Protein AF-A0A7V6W2V5-F1 (afdb_monomer_lite)

pLDDT: mean 83.28, std 14.45, range [32.62, 97.5]

Secondary structure (DSSP, 8-state):
-HHHHHHHHHHHHHHHHHHHHHHHHHHHHHHHHHTTSHHHHHHHHHHHHHHHHHHHHHHHHHHHHHHHHHTT---EEEEEEEEEETTTTEEEEEEEETTT--EEEEETTS-SEEEPPPTTS-HHHHHHHHHHHHHHHHHHS---HHHHHHHHHHHHHTHHHHHHTS--

Foldseek 3Di:
DVVVVVVVVVVVVVVVVVVVVVVVVVVVVVVVVVCVDPVNVVVVVVVVVVVVVVVVVVVVVVVVLVVLCVVPVQQEWEWQDWDADPVVRFIWTFIAHLPPRDTHIDTPVVRDQYQYDDPPDHSVVRSVVLSVQLVCCVPPVPDDSVVSSVVSRVVRVVVVVVVVVVVD

Radius of gyration: 30.84 Å; chains: 1; bounding box: 65×45×90 Å

Sequence (168 aa):
MEKFMLSRRLEILKEKLRETSDRINTNDERLSELEQIPQVKEYGRLLKDKQDLTNTRDELSRMKEEIEMSLCNHDLFVQLQVDYDNIEGRNYWMCKCISCGKVVESSSKMFSEVLVKPTNQSPINFYNEVTEMYNYLKEKADLSIEEVNQIMLHRYQSTKEKENTKAR

Structure (mmCIF, N/CA/C/O backbone):
data_AF-A0A7V6W2V5-F1
#
_entry.id   AF-A0A7V6W2V5-F1
#
loop_
_atom_site.group_PDB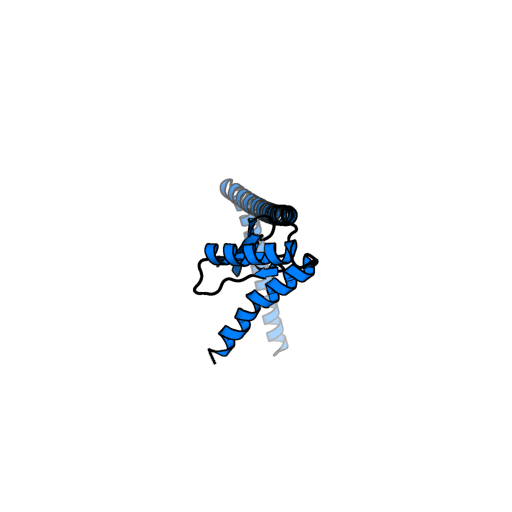
_atom_site.id
_atom_site.type_symbol
_atom_site.label_atom_id
_atom_site.label_alt_id
_atom_site.label_comp_id
_atom_site.label_asym_id
_atom_site.label_entity_id
_atom_site.label_seq_id
_atom_site.pdbx_PDB_ins_code
_atom_site.Cartn_x
_atom_site.Cartn_y
_atom_site.Cartn_z
_atom_site.occupancy
_atom_site.B_iso_or_equiv
_atom_site.auth_seq_id
_atom_site.auth_comp_id
_atom_site.auth_asym_id
_atom_site.auth_atom_id
_atom_site.pdbx_PDB_model_num
ATOM 1 N N . MET A 1 1 ? -7.051 -31.059 58.832 1.00 63.84 1 MET A N 1
ATOM 2 C CA . MET A 1 1 ? -6.863 -29.590 58.784 1.00 63.84 1 MET A CA 1
ATOM 3 C C . MET A 1 1 ? -6.853 -29.073 57.343 1.00 63.84 1 MET A C 1
ATOM 5 O O . MET A 1 1 ? -7.613 -28.172 57.022 1.00 63.84 1 MET A O 1
ATOM 9 N N . GLU A 1 2 ? -6.097 -29.706 56.446 1.00 76.81 2 GLU A N 1
ATOM 10 C CA . GLU A 1 2 ? -5.988 -29.331 55.025 1.00 76.81 2 GLU A CA 1
ATOM 11 C C . GLU A 1 2 ? -7.310 -29.410 54.235 1.00 76.81 2 GLU A C 1
ATOM 13 O O . GLU A 1 2 ? -7.694 -28.452 53.570 1.00 76.81 2 GLU A O 1
ATOM 18 N N . LYS A 1 3 ? -8.087 -30.490 54.407 1.00 77.75 3 LYS A N 1
ATOM 19 C CA . LYS A 1 3 ? -9.403 -30.666 53.758 1.00 77.75 3 LYS A CA 1
ATOM 20 C C . LYS A 1 3 ? -10.406 -29.554 54.112 1.00 77.75 3 LYS A C 1
ATOM 22 O O . LYS A 1 3 ? -11.176 -29.130 53.263 1.00 77.75 3 LYS A O 1
ATOM 27 N N . PHE A 1 4 ? -10.352 -29.038 55.342 1.00 82.19 4 PHE A N 1
ATOM 28 C CA . PHE A 1 4 ? -11.195 -27.926 55.796 1.00 82.19 4 PHE A CA 1
ATOM 29 C C . PHE A 1 4 ? -10.766 -26.589 55.169 1.00 82.19 4 PHE A C 1
ATOM 31 O O . PHE A 1 4 ? -11.612 -25.813 54.728 1.00 82.19 4 PHE A O 1
ATOM 38 N N . MET A 1 5 ? -9.455 -26.340 55.055 1.00 82.56 5 MET A N 1
ATOM 39 C CA . MET A 1 5 ? -8.934 -25.148 54.373 1.00 82.56 5 MET A CA 1
ATOM 40 C C . MET A 1 5 ? -9.242 -25.153 52.870 1.00 82.56 5 MET A C 1
ATOM 42 O O . MET A 1 5 ? -9.566 -24.107 52.308 1.00 82.56 5 MET A O 1
ATOM 46 N N . LEU A 1 6 ? -9.188 -26.324 52.229 1.00 90.44 6 LEU A N 1
ATOM 47 C CA . LEU A 1 6 ? -9.561 -26.492 50.825 1.00 90.44 6 LEU A CA 1
ATOM 48 C C . LEU A 1 6 ? -11.063 -26.279 50.599 1.00 90.44 6 LEU A C 1
ATOM 50 O O . LEU A 1 6 ? -11.423 -25.551 49.678 1.00 90.44 6 LEU A O 1
ATOM 54 N N . SER A 1 7 ? -11.932 -26.818 51.462 1.00 91.44 7 SER A N 1
ATOM 55 C CA . SER A 1 7 ? -13.380 -26.569 51.379 1.00 91.44 7 SER A CA 1
ATOM 56 C C . SER A 1 7 ? -13.721 -25.084 51.516 1.00 91.44 7 SER A C 1
ATOM 58 O O . SER A 1 7 ? -14.468 -24.551 50.700 1.00 91.44 7 SER A O 1
ATOM 60 N N . ARG A 1 8 ? -13.107 -24.383 52.479 1.00 90.69 8 ARG A N 1
ATOM 61 C CA . ARG A 1 8 ? -13.325 -22.941 52.667 1.00 90.69 8 ARG A CA 1
ATOM 62 C C . ARG A 1 8 ? -12.824 -22.115 51.477 1.00 90.69 8 ARG A C 1
ATOM 64 O O . ARG A 1 8 ? -13.479 -21.165 51.062 1.00 90.69 8 ARG A O 1
ATOM 71 N N . ARG A 1 9 ? -11.675 -22.479 50.894 1.00 94.62 9 ARG A N 1
ATOM 72 C CA . ARG A 1 9 ? -11.173 -21.858 49.654 1.00 94.62 9 ARG A CA 1
ATOM 73 C C . ARG A 1 9 ? -12.114 -22.086 48.473 1.00 94.62 9 ARG A C 1
ATOM 75 O O . ARG A 1 9 ? -12.316 -21.165 47.688 1.00 94.62 9 ARG A O 1
ATOM 82 N N . LEU A 1 10 ? -12.681 -23.285 48.353 1.00 94.50 10 LEU A N 1
ATOM 83 C CA . LEU A 1 10 ? -13.619 -23.621 47.287 1.00 94.50 10 LEU A CA 1
ATOM 84 C C . LEU A 1 10 ? -14.916 -22.808 47.392 1.00 94.50 10 LEU A C 1
ATOM 86 O O . LEU A 1 10 ? -15.402 -22.331 46.373 1.00 94.50 10 LEU A O 1
ATOM 90 N N . GLU A 1 11 ? -15.456 -22.610 48.595 1.00 95.19 11 GLU A N 1
ATOM 91 C CA . GLU A 1 11 ? -16.631 -21.751 48.806 1.00 95.19 11 GLU A CA 1
ATOM 92 C C . GLU A 1 11 ? -16.354 -20.294 48.428 1.00 95.19 11 GLU A C 1
ATOM 94 O O . GLU A 1 11 ? -17.125 -19.704 47.676 1.00 95.19 11 GLU A O 1
ATOM 99 N N . ILE A 1 12 ? -15.210 -19.744 48.851 1.00 96.56 12 ILE A N 1
ATOM 100 C CA . ILE A 1 12 ? -14.800 -18.381 48.475 1.00 96.56 12 ILE A CA 1
ATOM 101 C C . ILE A 1 12 ? -14.668 -18.247 46.952 1.00 96.56 12 ILE A C 1
ATOM 103 O O . ILE A 1 12 ? -15.069 -17.235 46.382 1.00 96.56 12 ILE A O 1
ATOM 107 N N . LEU A 1 13 ? -14.097 -19.252 46.280 1.00 96.81 13 LEU A N 1
ATOM 108 C CA . LEU A 1 13 ? -13.969 -19.251 44.822 1.00 96.81 13 LEU A CA 1
ATOM 109 C C . LEU A 1 13 ? -15.329 -19.303 44.126 1.00 96.81 13 LEU A C 1
ATOM 111 O O . LEU A 1 13 ? -15.525 -18.572 43.162 1.00 96.81 13 LEU A O 1
ATOM 115 N N . LYS A 1 14 ? -16.261 -20.130 44.611 1.00 96.75 14 LYS A N 1
ATOM 116 C CA . LYS A 1 14 ? -17.618 -20.221 44.053 1.00 96.75 14 LYS A CA 1
ATOM 117 C C . LYS A 1 14 ? -18.365 -18.899 44.165 1.00 96.75 14 LYS A C 1
ATOM 119 O O . LYS A 1 14 ? -18.978 -18.483 43.187 1.00 96.75 14 LYS A O 1
ATOM 124 N N . GLU A 1 15 ? -18.269 -18.235 45.314 1.00 96.75 15 GLU A N 1
ATOM 125 C CA . GLU A 1 15 ? -18.930 -16.946 45.514 1.00 96.75 15 GLU A CA 1
ATOM 126 C C . GLU A 1 15 ? -18.335 -15.870 44.600 1.00 96.75 15 GLU A C 1
ATOM 128 O O . GLU A 1 15 ? -19.064 -15.217 43.861 1.00 96.75 15 GLU A O 1
ATOM 133 N N . LYS A 1 16 ? -17.000 -15.779 44.521 1.00 97.31 16 LYS A N 1
ATOM 134 C CA . LYS A 1 16 ? -16.329 -14.856 43.590 1.00 97.31 16 LYS A CA 1
ATOM 135 C C . LYS A 1 16 ? -16.685 -15.121 42.132 1.00 97.31 16 LYS A C 1
ATOM 137 O O . LYS A 1 16 ? -16.816 -14.177 41.354 1.00 97.31 16 LYS A O 1
ATOM 142 N N . LEU A 1 17 ? -16.798 -16.391 41.743 1.00 97.12 17 LEU A N 1
ATOM 143 C CA . LEU A 1 17 ? -17.169 -16.768 40.382 1.00 97.12 17 LEU A CA 1
ATOM 144 C C . LEU A 1 17 ? -18.589 -16.290 40.061 1.00 97.12 17 LEU A C 1
ATOM 146 O O . LEU A 1 17 ? -18.806 -15.731 38.987 1.00 97.12 17 LEU A O 1
ATOM 150 N N . ARG A 1 18 ? -19.526 -16.464 41.001 1.00 97.44 18 ARG A N 1
ATOM 151 C CA . ARG A 1 18 ? -20.899 -15.965 40.876 1.00 97.44 18 ARG A CA 1
ATOM 152 C C . ARG A 1 18 ? -20.916 -14.442 40.754 1.00 97.44 18 ARG A C 1
ATOM 154 O O . ARG A 1 18 ? -21.367 -13.946 39.732 1.00 97.44 18 ARG A O 1
ATOM 161 N N . GLU A 1 19 ? -20.332 -13.720 41.712 1.00 97.50 19 GLU A N 1
ATOM 162 C CA . GLU A 1 19 ? -20.279 -12.247 41.697 1.00 97.50 19 GLU A CA 1
ATOM 163 C C . GLU A 1 19 ? -19.656 -11.699 40.405 1.00 97.50 19 GLU A C 1
ATOM 165 O O . GLU A 1 19 ? -20.117 -10.706 39.842 1.00 97.50 19 GLU A O 1
ATOM 170 N N . THR A 1 20 ? -18.595 -12.344 39.913 1.00 96.94 20 THR A N 1
ATOM 171 C CA . THR A 1 20 ? -17.947 -11.944 38.658 1.00 96.94 20 THR A CA 1
ATOM 172 C C . THR A 1 20 ? -18.858 -12.196 37.460 1.00 96.94 20 THR A C 1
ATOM 174 O O . THR A 1 20 ? -18.948 -11.338 36.587 1.00 96.94 20 THR A O 1
ATOM 177 N N . SER A 1 21 ? -19.553 -13.335 37.428 1.00 97.19 21 SER A N 1
ATOM 178 C CA . SER A 1 21 ? -20.493 -13.670 36.350 1.00 97.19 21 SER A CA 1
ATOM 179 C C . SER A 1 21 ? -21.671 -12.693 36.318 1.00 97.19 21 SER A C 1
ATOM 181 O O . SER A 1 21 ? -22.013 -12.182 35.257 1.00 97.19 21 SER A O 1
ATOM 183 N N . ASP A 1 22 ? -22.222 -12.341 37.480 1.00 97.50 22 ASP A N 1
ATOM 184 C CA . ASP A 1 22 ? -23.319 -11.373 37.587 1.00 97.50 22 ASP A CA 1
ATOM 185 C C . ASP A 1 22 ? -22.888 -9.977 37.113 1.00 97.50 22 ASP A C 1
ATOM 187 O O . ASP A 1 22 ? -23.634 -9.284 36.415 1.00 97.50 22 ASP A O 1
ATOM 191 N N . ARG A 1 23 ? -21.648 -9.573 37.425 1.00 97.38 23 ARG A N 1
ATOM 192 C CA . ARG A 1 23 ? -21.072 -8.313 36.931 1.00 97.38 23 ARG A CA 1
ATOM 193 C C . ARG A 1 23 ? -20.852 -8.316 35.424 1.00 97.38 23 ARG A C 1
ATOM 195 O O . ARG A 1 23 ? -21.022 -7.266 34.812 1.00 97.38 23 ARG A O 1
ATOM 202 N N . ILE A 1 24 ? -20.457 -9.449 34.842 1.00 97.50 24 ILE A N 1
ATOM 203 C CA . ILE A 1 24 ? -20.337 -9.589 33.384 1.00 97.50 24 ILE A CA 1
ATOM 204 C C . ILE A 1 24 ? -21.709 -9.380 32.749 1.00 97.50 24 ILE A C 1
ATOM 206 O O . ILE A 1 24 ? -21.851 -8.459 31.954 1.00 97.50 24 ILE A O 1
ATOM 210 N N . ASN A 1 25 ? -22.728 -10.119 33.198 1.00 96.88 25 ASN A N 1
ATOM 211 C CA . ASN A 1 25 ? -24.090 -9.999 32.668 1.00 96.88 25 ASN A CA 1
ATOM 212 C C . ASN A 1 25 ? -24.617 -8.558 32.760 1.00 96.88 25 ASN A C 1
ATOM 214 O O . ASN A 1 25 ? -25.107 -8.008 31.780 1.00 96.88 25 ASN A O 1
ATOM 218 N N . THR A 1 26 ? -24.435 -7.914 33.918 1.00 97.50 26 THR A N 1
ATOM 219 C CA . THR A 1 26 ? -24.838 -6.512 34.119 1.00 97.50 26 THR A CA 1
ATOM 220 C C . THR A 1 26 ? -24.125 -5.572 33.144 1.00 97.50 26 THR A C 1
ATOM 222 O O . THR A 1 26 ? -24.719 -4.628 32.628 1.00 97.50 26 THR A O 1
ATOM 225 N N . ASN A 1 27 ? -22.831 -5.789 32.899 1.00 97.25 27 ASN A N 1
ATOM 226 C CA . ASN A 1 27 ? -22.082 -4.962 31.961 1.00 97.25 27 ASN A CA 1
ATOM 227 C C . ASN A 1 27 ? -22.514 -5.214 30.511 1.00 97.25 27 ASN A C 1
ATOM 229 O O . ASN A 1 27 ? -22.588 -4.250 29.754 1.00 97.25 27 ASN A O 1
ATOM 233 N N . ASP A 1 28 ? -22.821 -6.456 30.140 1.00 96.81 28 ASP A N 1
ATOM 234 C CA . ASP A 1 28 ? -23.274 -6.823 28.793 1.00 96.81 28 ASP A CA 1
ATOM 235 C C . ASP A 1 28 ? -24.643 -6.207 28.469 1.00 96.81 28 ASP A C 1
ATOM 237 O O . ASP A 1 28 ? -24.850 -5.669 27.377 1.00 96.81 28 ASP A O 1
ATOM 241 N N . GLU A 1 29 ? -25.559 -6.201 29.439 1.00 96.69 29 GLU A N 1
ATOM 242 C CA . GLU A 1 29 ? -26.838 -5.490 29.331 1.00 96.69 29 GLU A CA 1
ATOM 243 C C . GLU A 1 29 ? -26.609 -3.991 29.115 1.00 96.69 29 GLU A C 1
ATOM 245 O O . GLU A 1 29 ? -27.147 -3.389 28.185 1.00 96.69 29 GLU A O 1
ATOM 250 N N . ARG A 1 30 ? -25.723 -3.390 29.915 1.00 96.25 30 ARG A N 1
ATOM 251 C CA . ARG A 1 30 ? -25.411 -1.960 29.826 1.00 96.25 30 ARG A CA 1
ATOM 252 C C . ARG A 1 30 ? -24.712 -1.589 28.517 1.00 96.25 30 ARG A C 1
ATOM 254 O O . ARG A 1 30 ? -24.963 -0.516 27.976 1.00 96.25 30 ARG A O 1
ATOM 261 N N . LEU A 1 31 ? -23.845 -2.456 27.995 1.00 94.00 31 LEU A N 1
ATOM 262 C CA . LEU A 1 31 ? -23.247 -2.300 26.667 1.00 94.00 31 LEU A CA 1
ATOM 263 C C . LEU A 1 31 ? -24.327 -2.339 25.586 1.00 94.00 31 LEU A C 1
ATOM 265 O O . LEU A 1 31 ? -24.360 -1.444 24.746 1.00 94.00 31 LEU A O 1
ATOM 269 N N . SER A 1 32 ? -25.253 -3.296 25.667 1.00 93.69 32 SER A N 1
ATOM 270 C CA . SER A 1 32 ? -26.372 -3.415 24.725 1.00 93.69 32 SER A CA 1
ATOM 271 C C . SER A 1 32 ? -27.259 -2.164 24.717 1.00 93.69 32 SER A C 1
ATOM 273 O O . SER A 1 32 ? -27.710 -1.731 23.655 1.00 93.69 32 SER A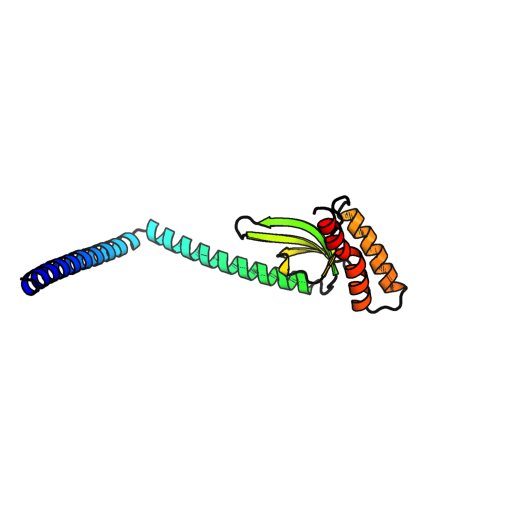 O 1
ATOM 275 N N . GLU A 1 33 ? -27.489 -1.549 25.881 1.00 93.94 33 GLU A N 1
ATOM 276 C CA . GLU A 1 33 ? -28.206 -0.273 26.006 1.00 93.94 33 GLU A CA 1
ATOM 277 C C . GLU A 1 33 ? -27.425 0.898 25.399 1.00 93.94 33 GLU A C 1
ATOM 279 O O . GLU A 1 33 ? -27.985 1.694 24.640 1.00 93.94 33 GLU A O 1
ATOM 284 N N . LEU A 1 34 ? -26.126 1.007 25.698 1.00 93.06 34 LEU A N 1
ATOM 285 C CA . LEU A 1 34 ? -25.261 2.052 25.143 1.00 93.06 34 LEU A CA 1
ATOM 286 C C . LEU A 1 34 ? -25.167 1.951 23.619 1.00 93.06 34 LEU A C 1
ATOM 288 O O . LEU A 1 34 ? -25.201 2.973 22.938 1.00 93.06 34 LEU A O 1
ATOM 292 N N . GLU A 1 35 ? -25.127 0.739 23.072 1.00 91.25 35 GLU A N 1
ATOM 293 C CA . GLU A 1 35 ? -25.196 0.491 21.632 1.00 91.25 35 GLU A CA 1
ATOM 294 C C . GLU A 1 35 ? -26.508 0.977 21.007 1.00 91.25 35 GLU A C 1
ATOM 296 O O . GLU A 1 35 ? -26.557 1.183 19.796 1.00 91.25 35 GLU A O 1
ATOM 301 N N . GLN A 1 36 ? -27.573 1.207 21.785 1.00 93.06 36 GLN A N 1
ATOM 302 C CA . GLN A 1 36 ? -28.796 1.819 21.264 1.00 93.06 36 GLN A CA 1
ATOM 303 C C . GLN A 1 36 ? -28.691 3.339 21.086 1.00 93.06 36 GLN A C 1
ATOM 305 O O . GLN A 1 36 ? -29.450 3.901 20.288 1.00 93.06 36 GLN A O 1
ATOM 310 N N . ILE A 1 37 ? -27.746 3.998 21.767 1.00 96.75 37 ILE A N 1
ATOM 311 C CA . ILE A 1 37 ? -27.554 5.450 21.702 1.00 96.75 37 ILE A CA 1
ATOM 312 C C . ILE A 1 37 ? -27.163 5.852 20.269 1.00 96.75 37 ILE A C 1
ATOM 314 O O . ILE A 1 37 ? -26.205 5.296 19.721 1.00 96.75 37 ILE A O 1
ATOM 318 N N . PRO A 1 38 ? -27.848 6.838 19.651 1.00 96.00 38 PRO A N 1
ATOM 319 C CA . PRO A 1 38 ? -27.614 7.215 18.256 1.00 96.00 38 PRO A CA 1
ATOM 320 C C . PRO A 1 38 ? -26.146 7.504 17.925 1.00 96.00 38 PRO A C 1
ATOM 322 O O . PRO A 1 38 ? -25.634 6.996 16.929 1.00 96.00 38 PRO A O 1
ATOM 325 N N . GLN A 1 39 ? -25.454 8.246 18.793 1.00 96.12 39 GLN A N 1
ATOM 326 C CA . GLN A 1 39 ? -24.047 8.611 18.619 1.00 96.12 39 GLN A CA 1
ATOM 327 C C . GLN A 1 39 ? -23.113 7.394 18.693 1.00 96.12 39 GLN A C 1
ATOM 329 O O . GLN A 1 39 ? -22.129 7.332 17.960 1.00 96.12 39 GLN A O 1
ATOM 334 N N . VAL A 1 40 ? -23.420 6.406 19.540 1.00 95.31 40 VAL A N 1
ATOM 335 C CA . VAL A 1 40 ? -22.626 5.170 19.658 1.00 95.31 40 VAL A CA 1
ATOM 336 C C . VAL A 1 40 ? -22.831 4.291 18.422 1.00 95.31 40 VAL A C 1
ATOM 338 O O . VAL A 1 40 ? -21.857 3.790 17.861 1.00 95.31 40 VAL A O 1
ATOM 341 N N . LYS A 1 41 ? -24.070 4.179 17.917 1.00 93.62 41 LYS A N 1
ATOM 342 C CA . LYS A 1 41 ? -24.346 3.500 16.635 1.00 93.62 41 LYS A CA 1
ATOM 343 C C . LYS A 1 41 ? -23.639 4.155 15.462 1.00 93.62 41 LYS A C 1
ATOM 345 O O . LYS A 1 41 ? -23.176 3.469 14.555 1.00 93.62 41 LYS A O 1
ATOM 350 N N . GLU A 1 42 ? -23.641 5.482 15.418 1.00 96.19 42 GLU A N 1
ATOM 351 C CA . GLU A 1 42 ? -22.961 6.239 14.372 1.00 96.19 42 GLU A CA 1
ATOM 352 C C . GLU A 1 42 ? -21.449 6.030 14.444 1.00 96.19 42 GLU A C 1
ATOM 354 O O . GLU A 1 42 ? -20.842 5.687 13.435 1.00 96.19 42 GLU A O 1
ATOM 359 N N . TYR A 1 43 ? -20.861 6.104 15.639 1.00 95.38 43 TYR A N 1
ATOM 360 C CA . TYR A 1 43 ? -19.450 5.795 15.855 1.00 95.38 43 TYR A CA 1
ATOM 361 C C . TYR A 1 43 ? -19.078 4.378 15.393 1.00 95.38 43 TYR A C 1
ATOM 363 O O . TYR A 1 43 ? -18.108 4.209 14.654 1.00 95.38 43 TYR A O 1
ATOM 371 N N . GLY A 1 44 ? -19.869 3.367 15.768 1.00 93.44 44 GLY A N 1
ATOM 372 C CA . GLY A 1 44 ? -19.651 1.982 15.341 1.00 93.44 44 GLY A CA 1
ATOM 373 C C . GLY A 1 44 ? -19.734 1.805 13.820 1.00 93.44 44 GLY A C 1
ATOM 374 O O . GLY A 1 44 ? -18.903 1.110 13.235 1.00 93.44 44 GLY A O 1
ATOM 375 N N . ARG A 1 45 ? -20.686 2.484 13.162 1.00 95.62 45 ARG A N 1
ATOM 376 C CA . ARG A 1 45 ? -20.786 2.505 11.692 1.00 95.62 45 ARG A CA 1
ATOM 377 C C . ARG A 1 45 ? -19.570 3.164 11.047 1.00 95.62 45 ARG A C 1
ATOM 379 O O . ARG A 1 45 ? -18.949 2.547 10.193 1.00 95.62 45 ARG A O 1
ATOM 386 N N . LEU A 1 46 ? -19.177 4.349 11.509 1.00 96.81 46 LEU A N 1
ATOM 387 C CA . LEU A 1 46 ? -18.014 5.071 10.984 1.00 96.81 46 LEU A CA 1
ATOM 388 C C . LEU A 1 46 ? -16.706 4.291 11.164 1.00 96.81 46 LEU A C 1
ATOM 390 O O . LEU A 1 46 ? -15.844 4.325 10.289 1.00 96.81 46 LEU A O 1
ATOM 394 N N . LEU A 1 47 ? -16.545 3.573 12.280 1.00 95.38 47 LEU A N 1
ATOM 395 C CA . LEU A 1 47 ? -15.398 2.687 12.491 1.00 95.38 47 LEU A CA 1
ATOM 396 C C . LEU A 1 47 ? -15.343 1.570 11.452 1.00 95.38 47 LEU A C 1
ATOM 398 O O . LEU A 1 47 ? -14.275 1.305 10.898 1.00 95.38 47 LEU A O 1
ATOM 402 N N . LYS A 1 48 ? -16.484 0.930 11.186 1.00 95.75 48 LYS A N 1
ATOM 403 C CA . LYS A 1 48 ? -16.579 -0.124 10.179 1.00 95.75 48 LYS A CA 1
ATOM 404 C C . LYS A 1 48 ? -16.302 0.426 8.779 1.00 95.75 48 LYS A C 1
ATOM 406 O O . LYS A 1 48 ? -15.432 -0.100 8.094 1.00 95.75 48 LYS A O 1
ATOM 411 N N . ASP A 1 49 ? -16.946 1.532 8.412 1.00 97.38 49 ASP A N 1
ATOM 412 C CA . ASP A 1 49 ? -16.752 2.188 7.115 1.00 97.38 49 ASP A CA 1
ATOM 413 C C . ASP A 1 49 ? -15.286 2.584 6.907 1.00 97.38 49 ASP A C 1
ATOM 415 O O . ASP A 1 49 ? -14.717 2.359 5.841 1.00 97.38 49 ASP A O 1
ATOM 419 N N . LYS A 1 50 ? -14.625 3.117 7.942 1.00 94.50 50 LYS A N 1
ATOM 420 C CA . LYS A 1 50 ? -13.193 3.430 7.891 1.00 94.50 50 LYS A CA 1
ATOM 421 C C . LYS A 1 50 ? -12.350 2.182 7.618 1.00 94.50 50 LYS A C 1
ATOM 423 O O . LYS A 1 50 ? -11.410 2.257 6.824 1.00 94.50 50 LYS A O 1
ATOM 428 N N . GLN A 1 51 ? -12.646 1.063 8.280 1.00 94.69 51 GLN A N 1
ATOM 429 C CA . GLN A 1 51 ? -11.914 -0.187 8.071 1.00 94.69 51 GLN A CA 1
ATOM 430 C C . GLN A 1 51 ? -12.103 -0.705 6.641 1.00 94.69 51 GLN A C 1
ATOM 432 O O . GLN A 1 51 ? -11.118 -1.036 5.981 1.00 94.69 51 GLN A O 1
ATOM 437 N N . ASP A 1 52 ? -13.339 -0.710 6.146 1.00 97.00 52 ASP A N 1
ATOM 438 C CA . ASP A 1 52 ? -13.676 -1.173 4.798 1.00 97.00 52 ASP A CA 1
ATOM 439 C C . ASP A 1 52 ? -13.015 -0.290 3.723 1.00 97.00 52 ASP A C 1
ATOM 441 O O . ASP A 1 52 ? -12.412 -0.798 2.772 1.00 97.00 52 ASP A O 1
ATOM 445 N N . LEU A 1 53 ? -13.029 1.035 3.908 1.00 96.69 53 LEU A N 1
ATOM 446 C CA . LEU A 1 53 ? -12.341 1.987 3.030 1.00 96.69 53 LEU A CA 1
ATOM 447 C C . LEU A 1 53 ? -10.820 1.814 3.055 1.00 96.69 53 LEU A C 1
ATOM 449 O O . LEU A 1 53 ? -10.182 1.911 2.009 1.00 96.69 53 LEU A O 1
ATOM 453 N N . THR A 1 54 ? -10.236 1.540 4.223 1.00 90.06 54 THR A N 1
ATOM 454 C CA . THR A 1 54 ? -8.792 1.285 4.352 1.00 90.06 54 THR A CA 1
ATOM 455 C C . THR A 1 54 ? -8.405 0.024 3.583 1.00 90.06 54 THR A C 1
ATOM 457 O O . THR A 1 54 ? -7.502 0.072 2.752 1.00 90.06 54 THR A O 1
ATOM 460 N N . ASN A 1 55 ? -9.147 -1.070 3.774 1.00 91.19 55 ASN A N 1
ATOM 461 C CA . ASN A 1 55 ? -8.922 -2.322 3.051 1.00 91.19 55 ASN A CA 1
ATOM 462 C C . ASN A 1 55 ? -9.034 -2.123 1.528 1.00 91.19 55 ASN A C 1
ATOM 464 O O . ASN A 1 55 ? -8.171 -2.577 0.778 1.00 91.19 55 ASN A O 1
ATOM 468 N N . THR A 1 56 ? -10.070 -1.401 1.084 1.00 94.94 56 THR A N 1
ATOM 469 C CA . THR A 1 56 ? -10.311 -1.104 -0.338 1.00 94.94 56 THR A CA 1
ATOM 470 C C . THR A 1 56 ? -9.188 -0.257 -0.932 1.00 94.94 56 THR A C 1
ATOM 472 O O . THR A 1 56 ? -8.696 -0.552 -2.018 1.00 94.94 56 THR A O 1
ATOM 475 N N . ARG A 1 57 ? -8.746 0.789 -0.222 1.00 90.25 57 ARG A N 1
ATOM 476 C CA . ARG A 1 57 ? -7.610 1.625 -0.633 1.00 90.25 57 ARG A CA 1
ATOM 477 C C . ARG A 1 57 ? -6.356 0.777 -0.817 1.00 90.25 57 ARG A C 1
ATOM 479 O O . ARG A 1 57 ? -5.689 0.917 -1.833 1.00 90.25 57 ARG A O 1
ATOM 486 N N . ASP A 1 58 ? -6.051 -0.097 0.136 1.00 80.94 58 ASP A N 1
ATOM 487 C CA . ASP A 1 58 ? -4.838 -0.914 0.089 1.00 80.94 58 ASP A CA 1
ATOM 488 C C . ASP A 1 58 ? -4.876 -1.916 -1.076 1.00 80.94 58 ASP A C 1
ATOM 490 O O . ASP A 1 58 ? -3.854 -2.181 -1.706 1.00 80.94 58 ASP A O 1
ATOM 494 N N . GLU A 1 59 ? -6.052 -2.458 -1.399 1.00 92.19 59 GLU A N 1
ATOM 495 C CA . GLU A 1 59 ? -6.251 -3.304 -2.578 1.00 92.19 59 GLU A CA 1
ATOM 496 C C . GLU A 1 59 ? -6.097 -2.525 -3.888 1.00 92.19 59 GLU A C 1
ATOM 498 O O . GLU A 1 59 ? -5.374 -2.967 -4.781 1.00 92.19 59 GLU A O 1
ATOM 503 N N . LEU A 1 60 ? -6.701 -1.337 -3.986 1.00 88.06 60 LEU A N 1
ATOM 504 C CA . LEU A 1 60 ? -6.547 -0.451 -5.141 1.00 88.06 60 LEU A CA 1
ATOM 505 C C . LEU A 1 60 ? -5.093 -0.015 -5.337 1.00 88.06 60 LEU A C 1
ATOM 507 O O . LEU A 1 60 ? -4.630 0.017 -6.474 1.00 88.06 60 LEU A O 1
ATOM 511 N N . SER A 1 61 ? -4.363 0.279 -4.259 1.00 76.88 61 SER A N 1
ATOM 512 C CA . SER A 1 61 ? -2.935 0.599 -4.322 1.00 76.88 61 SER A CA 1
ATOM 513 C C . SER A 1 61 ? -2.127 -0.568 -4.884 1.00 76.88 61 SER A C 1
ATOM 515 O O . SER A 1 61 ? -1.341 -0.355 -5.801 1.00 76.88 61 SER A O 1
ATOM 517 N N . ARG A 1 62 ? -2.374 -1.806 -4.427 1.00 74.69 62 ARG A N 1
ATOM 518 C CA . ARG A 1 62 ? -1.716 -3.000 -4.991 1.00 74.69 62 ARG A CA 1
ATOM 519 C C . ARG A 1 62 ? -2.017 -3.172 -6.479 1.00 74.69 62 ARG A C 1
ATOM 521 O O . ARG A 1 62 ? -1.093 -3.324 -7.268 1.00 74.69 62 ARG A O 1
ATOM 528 N N . MET A 1 63 ? -3.287 -3.083 -6.878 1.00 80.69 63 MET A N 1
ATOM 529 C CA . MET A 1 63 ? -3.672 -3.205 -8.290 1.00 80.69 63 MET A CA 1
ATOM 530 C C . MET A 1 63 ? -3.078 -2.081 -9.147 1.00 80.69 63 MET A C 1
ATOM 532 O O . MET A 1 63 ? -2.640 -2.324 -10.269 1.00 80.69 63 MET A O 1
ATOM 536 N N . LYS A 1 64 ? -3.031 -0.846 -8.631 1.00 80.12 64 LYS A N 1
ATOM 537 C CA . LYS A 1 64 ? -2.370 0.282 -9.296 1.00 80.12 64 LYS A CA 1
ATOM 538 C C . LYS A 1 64 ? -0.886 -0.005 -9.493 1.00 80.12 64 LYS A C 1
ATOM 540 O O . LYS A 1 64 ? -0.408 0.193 -10.602 1.00 80.12 64 LYS A O 1
ATOM 545 N N . GLU A 1 65 ? -0.184 -0.476 -8.465 1.00 65.56 65 GLU A N 1
ATOM 546 C CA . GLU A 1 65 ? 1.234 -0.837 -8.556 1.00 65.56 65 GLU A CA 1
ATOM 547 C C . GLU A 1 65 ? 1.466 -1.951 -9.587 1.00 65.56 65 GLU A C 1
ATOM 549 O O . GLU A 1 65 ? 2.328 -1.810 -10.450 1.00 65.56 65 GLU A O 1
ATOM 554 N N . GLU A 1 66 ? 0.651 -3.010 -9.575 1.00 67.56 66 GLU A N 1
ATOM 555 C CA . GLU A 1 66 ? 0.711 -4.099 -10.560 1.00 67.56 66 GLU A CA 1
ATOM 556 C C . GLU A 1 66 ? 0.473 -3.598 -11.993 1.00 67.56 66 GLU A C 1
ATOM 558 O O . GLU A 1 66 ? 1.207 -3.954 -12.918 1.00 67.56 66 GLU A O 1
ATOM 563 N N . ILE A 1 67 ? -0.517 -2.724 -12.196 1.00 71.50 67 ILE A N 1
ATOM 564 C CA . ILE A 1 67 ? -0.780 -2.106 -13.501 1.00 71.50 67 ILE A CA 1
ATOM 565 C C . ILE A 1 67 ? 0.383 -1.189 -13.894 1.00 71.50 67 ILE A C 1
ATOM 567 O O . ILE A 1 67 ? 0.865 -1.242 -15.023 1.00 71.50 67 ILE A O 1
ATOM 571 N N . GLU A 1 68 ? 0.880 -0.358 -12.982 1.00 65.81 68 GLU A N 1
ATOM 572 C CA . GLU A 1 68 ? 1.990 0.554 -13.244 1.00 65.81 68 GLU A CA 1
ATOM 573 C C . GLU A 1 68 ? 3.278 -0.186 -13.608 1.00 65.81 68 GLU A C 1
ATOM 575 O O . GLU A 1 68 ? 3.979 0.287 -14.513 1.00 65.81 68 GLU A O 1
ATOM 580 N N . MET A 1 69 ? 3.525 -1.337 -12.972 1.00 60.16 69 MET A N 1
ATOM 581 C CA . MET A 1 69 ? 4.580 -2.289 -13.312 1.00 60.16 69 MET A CA 1
ATOM 582 C C . MET A 1 69 ? 4.329 -2.965 -14.660 1.00 60.16 69 MET A C 1
ATOM 584 O O . MET A 1 69 ? 5.221 -2.965 -15.495 1.00 60.16 69 MET A O 1
ATOM 588 N N . SER A 1 70 ? 3.122 -3.469 -14.934 1.00 63.22 70 SER A N 1
ATOM 589 C CA . SER A 1 70 ? 2.820 -4.133 -16.218 1.00 63.22 70 SER A CA 1
ATOM 590 C C . SER A 1 70 ? 2.898 -3.190 -17.427 1.00 63.22 70 SER A C 1
ATOM 592 O O . SER A 1 70 ? 3.226 -3.593 -18.542 1.00 63.22 70 SER A O 1
ATOM 594 N N . LEU A 1 71 ? 2.657 -1.895 -17.210 1.00 66.38 71 LEU A N 1
ATOM 595 C CA . LEU A 1 71 ? 2.876 -0.845 -18.207 1.00 66.38 71 LEU A CA 1
ATOM 596 C C . LEU A 1 71 ? 4.369 -0.565 -18.458 1.00 66.38 71 LEU A C 1
ATOM 598 O O . LEU A 1 71 ? 4.713 0.167 -19.385 1.00 66.38 71 LEU A O 1
ATOM 602 N N . CYS A 1 72 ? 5.258 -1.108 -17.629 1.00 64.38 72 CYS A N 1
ATOM 603 C CA . CYS A 1 72 ? 6.702 -1.017 -17.751 1.00 64.38 72 CYS A CA 1
ATOM 604 C C . CYS A 1 72 ? 7.347 -2.382 -17.449 1.00 64.38 72 CYS A C 1
ATOM 606 O O . CYS A 1 72 ? 8.044 -2.532 -16.451 1.00 64.38 72 CYS A O 1
ATOM 608 N N . ASN A 1 73 ? 7.156 -3.358 -18.345 1.00 65.44 73 ASN A N 1
ATOM 609 C CA . ASN A 1 73 ? 7.779 -4.695 -18.293 1.00 65.44 73 ASN A CA 1
ATOM 610 C C . ASN A 1 73 ? 9.301 -4.684 -18.562 1.00 65.44 73 ASN A C 1
ATOM 612 O O . ASN A 1 73 ? 9.835 -5.607 -19.168 1.00 65.44 73 ASN A O 1
ATOM 616 N N . HIS A 1 74 ? 9.996 -3.606 -18.212 1.00 73.88 74 HIS A N 1
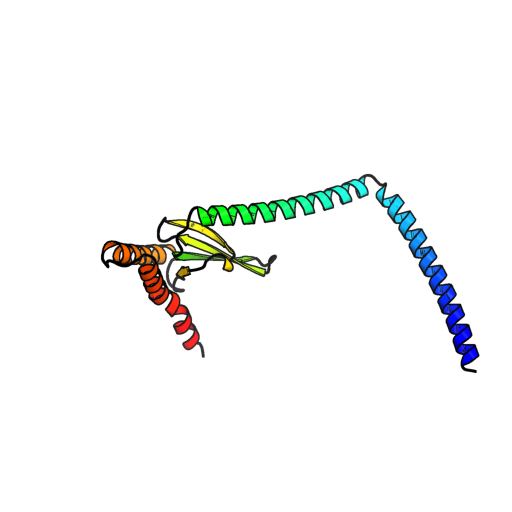ATOM 617 C CA . HIS A 1 74 ? 11.439 -3.513 -18.370 1.00 73.88 74 HIS A CA 1
ATOM 618 C C . HIS A 1 74 ? 12.071 -3.726 -17.009 1.00 73.88 74 HIS A C 1
ATOM 620 O O . HIS A 1 74 ? 11.745 -3.001 -16.074 1.00 73.88 74 HIS A O 1
ATOM 626 N N . ASP A 1 75 ? 12.990 -4.675 -16.917 1.00 73.62 75 ASP A N 1
ATOM 627 C CA . ASP A 1 75 ? 13.516 -5.092 -15.621 1.00 73.62 75 ASP A CA 1
ATOM 628 C C . ASP A 1 75 ? 14.481 -4.074 -15.010 1.00 73.62 75 ASP A C 1
ATOM 630 O O . ASP A 1 75 ? 14.611 -4.018 -13.791 1.00 73.62 75 ASP A O 1
ATOM 634 N N . LEU A 1 76 ? 15.092 -3.207 -15.831 1.00 86.00 76 LEU A N 1
ATOM 635 C CA . LEU A 1 76 ? 16.170 -2.325 -15.399 1.00 86.00 76 LEU A CA 1
ATOM 636 C C . LEU A 1 76 ? 15.711 -0.899 -15.054 1.00 86.00 76 LEU A C 1
ATOM 638 O O . LEU A 1 76 ? 15.312 -0.100 -15.914 1.00 86.00 76 LEU A O 1
ATOM 642 N N . PHE A 1 77 ? 15.861 -0.548 -13.777 1.00 88.38 77 PHE A N 1
ATOM 643 C CA . PHE A 1 77 ? 15.485 0.751 -13.221 1.00 88.38 77 PHE A CA 1
ATOM 644 C C . PHE A 1 77 ? 16.675 1.512 -12.637 1.00 88.38 77 PHE A C 1
ATOM 646 O O . PHE A 1 77 ? 17.647 0.930 -12.174 1.00 88.38 77 PHE A O 1
ATOM 653 N N . VAL A 1 78 ? 16.569 2.837 -12.584 1.00 88.31 78 VAL A N 1
ATOM 654 C CA . VAL A 1 78 ? 17.507 3.728 -11.888 1.00 88.31 78 VAL A CA 1
ATOM 655 C C . VAL A 1 78 ? 16.828 4.299 -10.652 1.00 88.31 78 VAL A C 1
ATOM 657 O O . VAL A 1 78 ? 15.759 4.897 -10.764 1.00 88.31 78 VAL A O 1
ATOM 660 N N . GLN A 1 79 ? 17.434 4.150 -9.475 1.00 89.38 79 GLN A N 1
ATOM 661 C CA . GLN A 1 79 ? 16.917 4.748 -8.242 1.00 89.38 79 GLN A CA 1
ATOM 662 C C . GLN A 1 79 ? 17.117 6.267 -8.248 1.00 89.38 79 GLN A C 1
ATOM 664 O O . GLN A 1 79 ? 18.245 6.754 -8.349 1.00 89.38 79 GLN A O 1
ATOM 669 N N . LEU A 1 80 ? 16.021 7.013 -8.103 1.00 86.31 80 LEU A N 1
ATOM 670 C CA . LEU A 1 80 ? 16.034 8.472 -8.022 1.00 86.31 80 LEU A CA 1
ATOM 671 C C . LEU A 1 80 ? 15.988 8.964 -6.575 1.00 86.31 80 LEU A C 1
ATOM 673 O O . LEU A 1 80 ? 16.784 9.826 -6.199 1.00 86.31 80 LEU A O 1
ATOM 677 N N . GLN A 1 81 ? 15.075 8.406 -5.779 1.00 85.69 81 GLN A N 1
ATOM 678 C CA . GLN A 1 81 ? 14.820 8.811 -4.397 1.00 85.69 81 GLN A CA 1
ATOM 679 C C . GLN A 1 81 ? 14.430 7.604 -3.535 1.00 85.69 81 GLN A C 1
ATOM 681 O O . GLN A 1 81 ? 13.926 6.597 -4.039 1.00 85.69 81 GLN A O 1
ATOM 686 N N . VAL A 1 82 ? 14.697 7.717 -2.233 1.00 84.38 82 VAL A N 1
ATOM 687 C CA . VAL A 1 82 ? 14.308 6.753 -1.202 1.00 84.38 82 VAL A CA 1
ATOM 688 C C . VAL A 1 82 ? 13.615 7.511 -0.087 1.00 84.38 82 VAL A C 1
ATOM 690 O O . VAL A 1 82 ? 14.230 8.393 0.510 1.00 84.38 82 VAL A O 1
ATOM 693 N N . ASP A 1 83 ? 12.387 7.112 0.215 1.00 85.50 83 ASP A N 1
ATOM 694 C CA . ASP A 1 83 ? 11.619 7.620 1.343 1.00 85.50 83 ASP A CA 1
ATOM 695 C C . ASP A 1 83 ? 11.318 6.472 2.312 1.00 85.50 83 ASP A C 1
ATOM 697 O O . ASP A 1 83 ? 11.055 5.336 1.906 1.00 85.50 83 ASP A O 1
ATOM 701 N N . TYR A 1 84 ? 11.397 6.751 3.612 1.00 81.25 84 TYR A N 1
ATOM 702 C CA . TYR A 1 84 ? 11.084 5.778 4.655 1.00 81.25 84 TYR A CA 1
ATOM 703 C C . TYR A 1 84 ? 9.749 6.126 5.303 1.00 81.25 84 TYR A C 1
ATOM 705 O O . TYR A 1 84 ? 9.602 7.188 5.915 1.00 81.25 84 TYR A O 1
ATOM 713 N N . ASP A 1 85 ? 8.790 5.211 5.197 1.00 79.00 85 ASP A N 1
ATOM 714 C CA . ASP A 1 85 ? 7.526 5.319 5.904 1.00 79.00 85 ASP A CA 1
ATOM 715 C C . ASP A 1 85 ? 7.696 4.792 7.336 1.00 79.00 85 ASP A C 1
ATOM 717 O O . ASP A 1 85 ? 7.843 3.590 7.575 1.00 79.00 85 ASP A O 1
ATOM 721 N N . ASN A 1 86 ? 7.664 5.713 8.303 1.00 79.44 86 ASN A N 1
ATOM 722 C CA . ASN A 1 86 ? 7.762 5.402 9.730 1.00 79.44 86 ASN A CA 1
ATOM 723 C C . ASN A 1 86 ? 6.517 4.691 10.288 1.00 79.44 86 ASN A C 1
ATOM 725 O O . ASN A 1 86 ? 6.612 4.050 11.332 1.00 79.44 86 ASN A O 1
ATOM 729 N N . ILE A 1 87 ? 5.361 4.828 9.635 1.00 78.06 87 ILE A N 1
ATOM 730 C CA . ILE A 1 87 ? 4.090 4.226 10.052 1.00 78.06 87 ILE A CA 1
ATOM 731 C C . ILE A 1 87 ? 4.062 2.756 9.629 1.00 78.06 87 ILE A C 1
ATOM 733 O O . ILE A 1 87 ? 3.705 1.889 10.424 1.00 78.06 87 ILE A O 1
ATOM 737 N N . GLU A 1 88 ? 4.480 2.468 8.396 1.00 75.00 88 GLU A N 1
ATOM 738 C CA . GLU A 1 88 ? 4.500 1.104 7.855 1.00 75.00 88 GLU A CA 1
ATOM 739 C C . GLU A 1 88 ? 5.810 0.349 8.124 1.00 75.00 88 GLU A C 1
ATOM 741 O O . GLU A 1 88 ? 5.854 -0.881 8.008 1.00 75.00 88 GLU A O 1
ATOM 746 N N . GLY A 1 89 ? 6.880 1.069 8.479 1.00 79.44 89 GLY A N 1
ATOM 747 C CA . GLY A 1 89 ? 8.214 0.521 8.718 1.00 79.44 89 GLY A CA 1
ATOM 748 C C . GLY A 1 89 ? 8.894 0.014 7.443 1.00 79.44 89 GLY A C 1
ATOM 749 O O . GLY A 1 89 ? 9.527 -1.045 7.458 1.00 79.44 89 GLY A O 1
ATOM 750 N N . ARG A 1 90 ? 8.708 0.707 6.309 1.00 78.44 90 ARG A N 1
ATOM 751 C CA . ARG A 1 90 ? 9.140 0.246 4.973 1.00 78.44 90 ARG A CA 1
ATOM 752 C C . ARG A 1 90 ? 9.776 1.368 4.153 1.00 78.44 90 ARG A C 1
ATOM 754 O O . ARG A 1 90 ? 9.448 2.535 4.320 1.00 78.44 90 ARG A O 1
ATOM 761 N N . ASN A 1 91 ? 10.678 0.988 3.244 1.00 78.69 91 ASN A N 1
ATOM 762 C CA . ASN A 1 91 ? 11.262 1.903 2.263 1.00 78.69 91 ASN A CA 1
ATOM 763 C C . ASN A 1 91 ? 10.429 1.906 0.978 1.00 78.69 91 ASN A C 1
ATOM 765 O O . ASN A 1 91 ? 10.209 0.844 0.384 1.00 78.69 91 ASN A O 1
ATOM 769 N N . TYR A 1 92 ? 10.059 3.097 0.527 1.00 82.44 92 TYR A N 1
ATOM 770 C CA . TYR A 1 92 ? 9.494 3.361 -0.788 1.00 82.44 92 TYR A CA 1
ATOM 771 C C . TYR A 1 92 ? 10.576 3.956 -1.682 1.00 82.44 92 TYR A C 1
ATOM 773 O O . TYR A 1 92 ? 11.339 4.836 -1.276 1.00 82.44 92 TYR A O 1
ATOM 781 N N . TRP A 1 93 ? 10.709 3.404 -2.882 1.00 86.88 93 TRP A N 1
ATOM 782 C CA . TRP A 1 93 ? 11.685 3.849 -3.865 1.00 86.88 93 TRP A CA 1
ATOM 783 C C . TRP A 1 93 ? 10.960 4.501 -5.028 1.00 86.88 93 TRP A C 1
ATOM 785 O O . TRP A 1 93 ? 10.030 3.925 -5.589 1.00 86.88 93 TRP A O 1
ATOM 795 N N . MET A 1 94 ? 11.448 5.674 -5.418 1.00 86.94 94 MET A N 1
ATOM 796 C CA . MET A 1 94 ? 11.103 6.288 -6.689 1.00 86.94 94 MET A CA 1
ATOM 797 C C . MET A 1 94 ? 12.193 5.935 -7.693 1.00 86.94 94 MET A C 1
ATOM 799 O O . MET A 1 94 ? 13.359 6.311 -7.537 1.00 86.94 94 MET A O 1
ATOM 803 N N . CYS A 1 95 ? 11.813 5.201 -8.728 1.00 87.56 95 CYS A N 1
ATOM 804 C CA . CYS A 1 95 ? 12.707 4.648 -9.729 1.00 87.56 95 CYS A CA 1
ATOM 805 C C . CYS A 1 95 ? 12.283 5.087 -11.130 1.00 87.56 95 CYS A C 1
ATOM 807 O O . CYS A 1 95 ? 11.103 5.282 -11.403 1.00 87.56 95 CYS A O 1
ATOM 809 N N . LYS A 1 96 ? 13.243 5.224 -12.044 1.00 88.44 96 LYS A N 1
ATOM 810 C CA . LYS A 1 96 ? 12.979 5.534 -13.452 1.00 88.44 96 LYS A CA 1
ATOM 811 C C . LYS A 1 96 ? 13.467 4.404 -14.341 1.00 88.44 96 LYS A C 1
ATOM 813 O O . LYS A 1 96 ? 14.633 4.025 -14.265 1.00 88.44 96 LYS A O 1
ATOM 818 N N . CYS A 1 97 ? 12.580 3.870 -15.171 1.00 88.00 97 CYS A N 1
ATOM 819 C CA . CYS A 1 97 ? 12.918 2.833 -16.135 1.00 88.00 97 CYS A CA 1
ATOM 820 C C . CYS A 1 97 ? 13.900 3.373 -17.175 1.00 88.00 97 CYS A C 1
ATOM 822 O O . CYS A 1 97 ? 13.656 4.428 -17.763 1.00 88.00 97 CYS A O 1
ATOM 824 N N . ILE A 1 98 ? 14.977 2.635 -17.435 1.00 87.38 98 ILE A N 1
ATOM 825 C CA . ILE A 1 98 ? 15.990 3.042 -18.413 1.00 87.38 98 ILE A CA 1
ATOM 826 C C . ILE A 1 98 ? 15.499 2.896 -19.862 1.00 87.38 98 ILE A C 1
ATOM 828 O O . ILE A 1 98 ? 15.874 3.679 -20.729 1.00 87.38 98 ILE A O 1
ATOM 832 N N . SER A 1 99 ? 14.624 1.920 -20.119 1.00 83.12 99 SER A N 1
ATOM 833 C CA . SER A 1 99 ? 14.169 1.570 -21.465 1.00 83.12 99 SER A CA 1
ATOM 834 C C . SER A 1 99 ? 13.046 2.479 -21.972 1.00 83.12 99 SER A C 1
ATOM 836 O O . SER A 1 99 ? 13.039 2.826 -23.149 1.00 83.12 99 SER A O 1
ATOM 838 N N . CYS A 1 100 ? 12.095 2.871 -21.112 1.00 82.44 100 CYS A N 1
ATOM 839 C CA . CYS A 1 100 ? 10.953 3.713 -21.504 1.00 82.44 100 CYS A CA 1
ATOM 840 C C . CYS A 1 100 ? 10.879 5.066 -20.783 1.00 82.44 100 CYS A C 1
ATOM 842 O O . CYS A 1 100 ? 10.011 5.879 -21.094 1.00 82.44 100 CYS A O 1
ATOM 844 N N . GLY A 1 101 ? 11.755 5.326 -19.809 1.00 82.25 101 GLY A N 1
ATOM 845 C CA . GLY A 1 101 ? 11.805 6.598 -19.090 1.00 82.25 101 GLY A CA 1
ATOM 846 C C . GLY A 1 101 ? 10.660 6.843 -18.103 1.00 82.25 101 GLY A C 1
ATOM 847 O O . GLY A 1 101 ? 10.610 7.923 -17.510 1.00 82.25 101 GLY A O 1
ATOM 848 N N . LYS A 1 102 ? 9.752 5.880 -17.901 1.00 84.94 102 LYS A N 1
ATOM 849 C CA . LYS A 1 102 ? 8.648 5.991 -16.937 1.00 84.94 102 LYS A CA 1
ATOM 850 C C . LYS A 1 102 ? 9.185 6.029 -15.505 1.00 84.94 102 LYS A C 1
ATOM 852 O O . LYS A 1 102 ? 10.068 5.248 -15.154 1.00 84.94 102 LYS A O 1
ATOM 857 N N . VAL A 1 103 ? 8.630 6.920 -14.685 1.00 85.94 103 VAL A N 1
ATOM 858 C CA . VAL A 1 103 ? 8.883 6.965 -13.238 1.00 85.94 103 VAL A CA 1
ATOM 859 C C . VAL A 1 103 ? 7.847 6.095 -12.529 1.00 85.94 103 VAL A C 1
ATOM 861 O O . VAL A 1 103 ? 6.655 6.195 -12.821 1.00 85.94 103 VAL A O 1
ATOM 864 N N . VAL A 1 104 ? 8.313 5.230 -11.634 1.00 83.62 104 VAL A N 1
ATOM 865 C CA . VAL A 1 104 ? 7.513 4.307 -10.827 1.00 83.62 104 VAL A CA 1
ATOM 866 C C . VAL A 1 104 ? 7.910 4.495 -9.368 1.00 83.62 104 VAL A C 1
ATOM 868 O O . VAL A 1 104 ? 9.097 4.502 -9.044 1.00 83.62 104 VAL A O 1
ATOM 871 N N . GLU A 1 105 ? 6.920 4.649 -8.499 1.00 86.00 105 GLU A N 1
ATOM 872 C CA . GLU A 1 105 ? 7.095 4.723 -7.051 1.00 86.00 105 GLU A CA 1
ATOM 873 C C . GLU A 1 105 ? 6.402 3.516 -6.425 1.00 86.00 105 GLU A C 1
ATOM 875 O O . GLU A 1 105 ? 5.221 3.286 -6.675 1.00 86.00 105 GLU A O 1
ATOM 880 N N . SER A 1 106 ? 7.144 2.707 -5.674 1.00 81.00 106 SER A N 1
ATOM 881 C CA . SER A 1 106 ? 6.603 1.513 -5.018 1.00 81.00 106 SER A CA 1
ATOM 882 C C . SER A 1 106 ? 7.514 1.079 -3.870 1.00 81.00 106 SER A C 1
ATOM 884 O O . SER A 1 106 ? 8.600 1.633 -3.659 1.00 81.00 106 SER A O 1
ATOM 886 N N . SER A 1 107 ? 7.085 0.079 -3.102 1.00 80.31 107 SER A N 1
ATOM 887 C CA . SER A 1 107 ? 7.927 -0.523 -2.074 1.00 80.31 107 SER A CA 1
ATOM 888 C C . SER A 1 107 ? 9.223 -1.077 -2.681 1.00 80.31 107 SER A C 1
ATOM 890 O O . SER A 1 107 ? 9.233 -1.651 -3.772 1.00 80.31 107 SER A O 1
ATOM 892 N N . SER A 1 108 ? 10.335 -0.971 -1.948 1.00 78.38 108 SER A N 1
ATOM 893 C CA . SER A 1 108 ? 11.660 -1.377 -2.445 1.00 78.38 108 SER A CA 1
ATOM 894 C C . SER A 1 108 ? 11.752 -2.841 -2.902 1.00 78.38 108 SER A C 1
ATOM 896 O O . SER A 1 108 ? 12.688 -3.202 -3.604 1.00 78.38 108 SER A O 1
ATOM 898 N N . LYS A 1 109 ? 10.823 -3.702 -2.467 1.00 77.81 109 LYS A N 1
ATOM 899 C CA . LYS A 1 109 ? 10.782 -5.133 -2.808 1.00 77.81 109 LYS A CA 1
ATOM 900 C C . LYS A 1 109 ? 10.211 -5.415 -4.200 1.00 77.81 109 LYS A C 1
ATOM 902 O O . LYS A 1 109 ? 10.400 -6.520 -4.691 1.00 77.81 109 LYS A O 1
ATOM 907 N N . MET A 1 110 ? 9.509 -4.454 -4.799 1.00 75.62 110 MET A N 1
ATOM 908 C CA . MET A 1 110 ? 8.853 -4.624 -6.102 1.00 75.62 110 MET A CA 1
ATOM 909 C C . MET A 1 110 ? 9.810 -4.404 -7.276 1.00 75.62 110 MET A C 1
ATOM 911 O O . MET A 1 110 ? 9.485 -4.740 -8.410 1.00 75.62 110 MET A O 1
ATOM 915 N N . PHE A 1 111 ? 11.004 -3.872 -7.013 1.00 77.31 111 PHE A N 1
ATOM 916 C CA . PHE A 1 111 ? 12.023 -3.665 -8.031 1.00 77.31 111 PHE A CA 1
ATOM 917 C C . PHE A 1 111 ? 13.037 -4.816 -8.012 1.00 77.31 111 PHE A C 1
ATOM 919 O O . PHE A 1 111 ? 13.740 -5.011 -7.020 1.00 77.31 111 PHE A O 1
ATOM 926 N N . SER A 1 112 ? 13.115 -5.571 -9.110 1.00 71.31 112 SER A N 1
ATOM 927 C CA . SER A 1 112 ? 14.033 -6.705 -9.285 1.00 71.31 112 SER A CA 1
ATOM 928 C C . SER A 1 112 ? 15.461 -6.252 -9.599 1.00 71.31 112 SER A C 1
ATOM 930 O O . SER A 1 112 ? 16.406 -6.690 -8.942 1.00 71.31 112 SER A O 1
ATOM 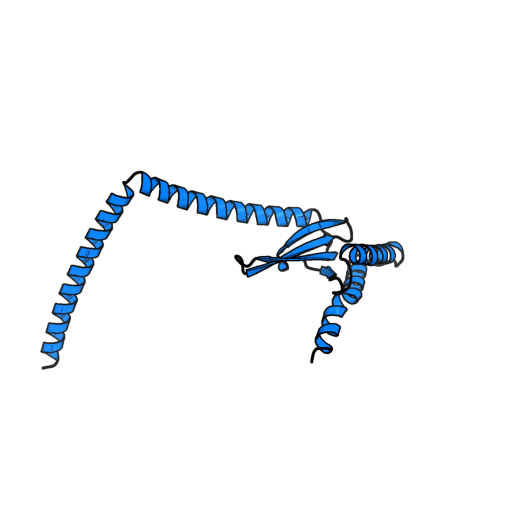932 N N . GLU A 1 113 ? 15.628 -5.337 -10.559 1.00 83.38 113 GLU A N 1
ATOM 933 C CA . GLU A 1 113 ? 16.938 -4.885 -11.031 1.00 83.38 113 GLU A CA 1
ATOM 934 C C . GLU A 1 113 ? 17.055 -3.354 -10.962 1.00 83.38 113 GLU A C 1
ATOM 936 O O . GLU A 1 113 ? 16.504 -2.607 -11.772 1.00 83.38 113 GLU A O 1
ATOM 941 N N . VAL A 1 114 ? 17.791 -2.855 -9.962 1.00 85.81 114 VAL A N 1
ATOM 942 C CA . VAL A 1 114 ? 17.930 -1.409 -9.718 1.00 85.81 114 VAL A CA 1
ATOM 943 C C . VAL A 1 114 ? 19.386 -0.972 -9.735 1.00 85.81 114 VAL A C 1
ATOM 945 O O . VAL A 1 114 ? 20.206 -1.442 -8.944 1.00 85.81 114 VAL A O 1
ATOM 948 N N . LEU A 1 115 ? 19.692 -0.005 -10.592 1.00 87.69 115 LEU A N 1
ATOM 949 C CA . LEU A 1 115 ? 20.935 0.749 -10.612 1.00 87.69 115 LEU A CA 1
ATOM 950 C C . LEU A 1 115 ? 20.852 1.860 -9.563 1.00 87.69 115 LEU A C 1
ATOM 952 O O . LEU A 1 115 ? 19.984 2.736 -9.619 1.00 87.69 115 LEU A O 1
ATOM 956 N N . VAL A 1 116 ? 21.760 1.824 -8.592 1.00 83.50 116 VAL A N 1
ATOM 957 C CA . VAL A 1 116 ? 21.807 2.796 -7.497 1.00 83.50 116 VAL A CA 1
ATOM 958 C C . VAL A 1 116 ? 22.885 3.825 -7.798 1.00 83.50 116 VAL A C 1
ATOM 960 O O . VAL A 1 116 ? 24.026 3.473 -8.098 1.00 83.50 116 VAL A O 1
ATOM 963 N N . LYS A 1 117 ? 22.524 5.106 -7.714 1.00 80.81 117 LYS A N 1
ATOM 964 C CA . LYS A 1 117 ? 23.467 6.198 -7.954 1.00 80.81 117 LYS A CA 1
ATOM 965 C C . LYS A 1 117 ? 24.590 6.206 -6.902 1.00 80.81 117 LYS A C 1
ATOM 967 O O . LYS A 1 117 ? 24.329 5.918 -5.732 1.00 80.81 117 LYS A O 1
ATOM 972 N N . PRO A 1 118 ? 25.802 6.660 -7.253 1.00 76.00 118 PRO A N 1
ATOM 973 C CA . PRO A 1 118 ? 26.806 7.036 -6.265 1.00 76.00 118 PRO A CA 1
ATOM 974 C C . PRO A 1 118 ? 26.313 8.174 -5.357 1.00 76.00 118 PRO A C 1
ATOM 976 O O . PRO A 1 118 ? 25.553 9.057 -5.777 1.00 76.00 118 PRO A O 1
ATOM 979 N N . THR A 1 119 ? 26.794 8.205 -4.113 1.00 74.31 119 THR A N 1
ATOM 980 C CA . THR A 1 119 ? 26.402 9.210 -3.104 1.00 74.31 119 THR A CA 1
ATOM 981 C C . THR A 1 119 ? 26.606 10.646 -3.604 1.00 74.31 119 THR A C 1
ATOM 983 O O . THR A 1 119 ? 25.735 11.494 -3.416 1.00 74.31 119 THR A O 1
ATOM 986 N N . ASN A 1 120 ? 27.687 10.889 -4.354 1.00 76.06 120 ASN A N 1
ATOM 987 C CA . ASN A 1 120 ? 28.107 12.220 -4.808 1.00 76.06 120 ASN A CA 1
ATOM 988 C C . ASN A 1 120 ? 27.572 12.635 -6.191 1.00 76.06 120 ASN A C 1
ATOM 990 O O . ASN A 1 120 ? 27.990 13.662 -6.721 1.00 76.06 120 ASN A O 1
ATOM 994 N N . GLN A 1 121 ? 26.675 11.854 -6.800 1.00 78.50 121 GLN A N 1
ATOM 995 C CA . GLN A 1 121 ? 26.132 12.153 -8.128 1.00 78.50 121 GLN A CA 1
ATOM 996 C C . GLN A 1 121 ? 24.651 12.541 -8.045 1.00 78.50 121 GLN A C 1
ATOM 998 O O . GLN A 1 121 ? 23.875 11.966 -7.272 1.00 78.50 121 GLN A O 1
ATOM 1003 N N . SER A 1 122 ? 24.261 13.531 -8.854 1.00 85.00 122 SER A N 1
ATOM 1004 C CA . SER A 1 122 ? 22.856 13.903 -9.051 1.00 85.00 122 SER A CA 1
ATOM 1005 C C . SER A 1 122 ? 22.093 12.741 -9.706 1.00 85.00 122 SER A C 1
ATOM 1007 O O . SER A 1 122 ? 22.609 12.180 -10.678 1.00 85.00 122 SER A O 1
ATOM 1009 N N . PRO A 1 123 ? 20.872 12.404 -9.243 1.00 83.44 123 PRO A N 1
ATOM 1010 C CA . PRO A 1 123 ? 20.056 11.347 -9.844 1.00 83.44 123 PRO A CA 1
ATOM 1011 C C . PRO A 1 123 ? 19.841 11.520 -11.351 1.00 83.44 123 PRO A C 1
ATOM 1013 O O . PRO A 1 123 ? 19.903 10.550 -12.100 1.00 83.44 123 PRO A O 1
ATOM 1016 N N . ILE A 1 124 ? 19.641 12.761 -11.807 1.00 82.38 124 ILE A N 1
ATOM 1017 C CA . ILE A 1 124 ? 19.397 13.074 -13.223 1.00 82.38 124 ILE A CA 1
ATOM 1018 C C . ILE A 1 124 ? 20.656 12.823 -14.057 1.00 82.38 124 ILE A C 1
ATOM 1020 O O . ILE A 1 124 ? 20.585 12.205 -15.115 1.00 82.38 124 ILE A O 1
ATOM 1024 N N . ASN A 1 125 ? 21.818 13.260 -13.565 1.00 86.44 125 ASN A N 1
ATOM 1025 C CA . ASN A 1 125 ? 23.081 13.064 -14.277 1.00 86.44 125 ASN A CA 1
ATOM 1026 C C . ASN A 1 125 ? 23.450 11.580 -14.343 1.00 86.44 125 ASN A C 1
ATOM 1028 O O . ASN A 1 125 ? 23.880 11.111 -15.390 1.00 86.44 125 ASN A O 1
ATOM 1032 N N . PHE A 1 126 ? 23.240 10.847 -13.245 1.00 89.00 126 PHE A N 1
ATOM 1033 C CA . PHE A 1 126 ? 23.440 9.402 -13.213 1.00 89.00 126 PHE A CA 1
ATOM 1034 C C . PHE A 1 126 ? 22.512 8.689 -14.200 1.00 89.00 126 PHE A C 1
ATOM 1036 O O . PHE A 1 126 ? 22.984 7.887 -14.997 1.00 89.00 126 PHE A O 1
ATOM 1043 N N . TYR A 1 127 ? 21.218 9.034 -14.209 1.00 89.81 127 TYR A N 1
ATOM 1044 C CA . TYR A 1 127 ? 20.247 8.479 -15.153 1.00 89.81 127 TYR A CA 1
ATOM 1045 C C . TYR A 1 127 ? 20.670 8.687 -16.613 1.00 89.81 127 TYR A C 1
ATOM 1047 O O . TYR A 1 127 ? 20.614 7.747 -17.405 1.00 89.81 127 TYR A O 1
ATOM 1055 N N . ASN A 1 128 ? 21.105 9.895 -16.976 1.00 88.69 128 ASN A N 1
ATOM 1056 C CA . ASN A 1 128 ? 21.529 10.189 -18.344 1.00 88.69 128 ASN A CA 1
ATOM 1057 C C . ASN A 1 128 ? 22.751 9.346 -18.744 1.00 88.69 128 ASN A C 1
ATOM 1059 O O . ASN A 1 128 ? 22.724 8.705 -19.790 1.00 88.69 128 ASN A O 1
ATOM 1063 N N . GLU A 1 129 ? 23.766 9.269 -17.877 1.00 90.31 129 GLU A N 1
ATOM 1064 C CA . GLU A 1 129 ? 24.981 8.476 -18.111 1.00 90.31 129 GLU A CA 1
ATOM 1065 C C . GLU A 1 129 ? 24.669 6.989 -18.338 1.00 90.31 129 GLU A C 1
ATOM 1067 O O . GLU A 1 129 ? 25.124 6.384 -19.312 1.00 90.31 129 GLU A O 1
ATOM 1072 N N . VAL A 1 130 ? 23.867 6.383 -17.456 1.00 91.25 130 VAL A N 1
ATOM 1073 C CA . VAL A 1 130 ? 23.535 4.958 -17.584 1.00 91.25 130 VAL A CA 1
ATOM 1074 C C . VAL A 1 130 ? 22.654 4.694 -18.801 1.00 91.25 130 VAL A C 1
ATOM 1076 O O . VAL A 1 130 ? 22.812 3.659 -19.443 1.00 91.25 130 VAL A O 1
ATOM 1079 N N . THR A 1 131 ? 21.765 5.627 -19.159 1.00 90.81 131 THR A N 1
ATOM 1080 C CA . THR A 1 131 ? 20.898 5.502 -20.341 1.00 90.81 131 THR A CA 1
ATOM 1081 C C . THR A 1 131 ? 21.714 5.533 -21.632 1.00 90.81 131 THR A C 1
ATOM 1083 O O . THR A 1 131 ? 21.469 4.727 -22.528 1.00 90.81 131 THR A O 1
ATOM 1086 N N . GLU A 1 132 ? 22.715 6.412 -21.727 1.00 90.94 132 GLU A N 1
ATOM 1087 C CA . GLU A 1 132 ? 23.631 6.454 -22.874 1.00 90.94 132 GLU A CA 1
ATOM 1088 C C . GLU A 1 132 ? 24.383 5.127 -23.040 1.00 90.94 132 GLU A C 1
ATOM 1090 O O . GLU A 1 132 ? 24.426 4.573 -24.140 1.00 90.94 132 GLU A O 1
ATOM 1095 N N . MET A 1 133 ? 24.909 4.572 -21.943 1.00 90.81 133 MET A N 1
ATOM 1096 C CA . MET A 1 133 ? 25.586 3.271 -21.954 1.00 90.81 133 MET A CA 1
ATOM 1097 C C . MET A 1 133 ? 24.639 2.129 -22.339 1.00 90.81 133 MET A C 1
ATOM 1099 O O . MET A 1 133 ? 24.990 1.286 -23.163 1.00 90.81 133 MET A O 1
ATOM 1103 N N . TYR A 1 134 ? 23.434 2.107 -21.766 1.00 91.44 134 TYR A N 1
ATOM 1104 C CA . TYR A 1 134 ? 22.420 1.097 -22.057 1.00 91.44 134 TYR A CA 1
ATOM 1105 C C . TYR A 1 134 ? 22.050 1.089 -23.542 1.00 91.44 134 TYR A C 1
ATOM 1107 O O . TYR A 1 134 ? 22.069 0.036 -24.178 1.00 91.44 134 TYR A O 1
ATOM 1115 N N . ASN A 1 135 ? 21.786 2.265 -24.117 1.00 89.50 135 ASN A N 1
ATOM 1116 C CA . ASN A 1 135 ? 21.462 2.395 -25.536 1.00 89.50 135 ASN A CA 1
ATOM 1117 C C . ASN A 1 135 ? 22.641 1.988 -26.424 1.00 89.50 135 ASN A C 1
ATOM 1119 O O . ASN A 1 135 ? 22.442 1.287 -27.413 1.00 89.50 135 ASN A O 1
ATOM 1123 N N . TYR A 1 136 ? 23.873 2.347 -26.048 1.00 90.19 136 TYR A N 1
ATOM 1124 C CA . TYR A 1 136 ? 25.065 1.908 -26.771 1.00 90.19 136 TYR A CA 1
ATOM 1125 C C . TYR A 1 136 ? 25.186 0.379 -26.802 1.00 90.19 136 TYR A C 1
ATOM 1127 O O . TYR A 1 136 ? 25.353 -0.200 -27.873 1.00 90.19 136 TYR A O 1
ATOM 1135 N N . LEU A 1 137 ? 25.069 -0.285 -25.648 1.00 90.00 137 LEU A N 1
ATOM 1136 C CA . LEU A 1 137 ? 25.151 -1.745 -25.560 1.00 90.00 137 LEU A CA 1
ATOM 1137 C C . LEU A 1 137 ? 24.024 -2.413 -26.356 1.00 90.00 137 LEU A C 1
ATOM 1139 O O . LEU A 1 137 ? 24.281 -3.327 -27.136 1.00 90.00 137 LEU A O 1
ATOM 1143 N N . LYS A 1 138 ? 22.798 -1.903 -26.222 1.00 85.94 138 LYS A N 1
ATOM 1144 C CA . LYS A 1 138 ? 21.621 -2.415 -26.927 1.00 85.94 138 LYS A CA 1
ATOM 1145 C C . LYS A 1 138 ? 21.734 -2.293 -28.449 1.00 85.94 138 LYS A C 1
ATOM 1147 O O . LYS A 1 138 ? 21.320 -3.196 -29.163 1.00 85.94 138 LYS A O 1
ATOM 1152 N N . GLU A 1 139 ? 22.263 -1.182 -28.960 1.00 85.69 139 GLU A N 1
ATOM 1153 C CA . GLU A 1 139 ? 22.287 -0.908 -30.404 1.00 85.69 139 GLU A CA 1
ATOM 1154 C C . GLU A 1 139 ? 23.562 -1.375 -31.112 1.00 85.69 139 GLU A C 1
ATOM 1156 O O . GLU A 1 139 ? 23.553 -1.542 -32.333 1.00 85.69 139 GLU A O 1
ATOM 1161 N N . LYS A 1 140 ? 24.682 -1.505 -30.391 1.00 81.12 140 LYS A N 1
ATOM 1162 C CA . LYS A 1 140 ? 26.011 -1.677 -31.003 1.00 81.12 140 LYS A CA 1
ATOM 1163 C C . LYS A 1 140 ? 26.712 -2.981 -30.649 1.00 81.12 140 LYS A C 1
ATOM 1165 O O . LYS A 1 140 ? 27.696 -3.292 -31.315 1.00 81.12 140 LYS A O 1
ATOM 1170 N N . ALA A 1 141 ? 26.255 -3.717 -29.635 1.00 77.62 141 ALA A N 1
ATOM 1171 C CA . ALA A 1 141 ? 26.989 -4.875 -29.120 1.00 77.62 141 ALA A CA 1
ATOM 1172 C C . ALA A 1 141 ? 26.417 -6.246 -29.526 1.00 77.62 141 ALA A C 1
ATOM 1174 O O . ALA A 1 141 ? 27.021 -7.247 -29.162 1.00 77.62 141 ALA A O 1
ATOM 1175 N N . ASP A 1 142 ? 25.309 -6.296 -30.282 1.00 82.12 142 ASP A N 1
ATOM 1176 C CA . ASP A 1 142 ? 24.607 -7.545 -30.653 1.00 82.12 142 ASP A CA 1
ATOM 1177 C C . ASP A 1 142 ? 24.318 -8.445 -29.433 1.00 82.12 142 ASP A C 1
ATOM 1179 O O . ASP A 1 142 ? 24.559 -9.648 -29.434 1.00 82.12 142 ASP A O 1
ATOM 1183 N N . LEU A 1 143 ? 23.860 -7.816 -28.346 1.00 85.31 143 LEU A N 1
ATOM 1184 C CA . LEU A 1 143 ? 23.541 -8.464 -27.074 1.00 85.31 143 LEU A CA 1
ATOM 1185 C C . LEU A 1 143 ? 22.026 -8.552 -26.885 1.00 85.31 143 LEU A C 1
ATOM 1187 O O . LEU A 1 143 ? 21.285 -7.641 -27.266 1.00 85.31 143 LEU A O 1
ATOM 1191 N N . SER A 1 144 ? 21.572 -9.616 -26.227 1.00 87.62 144 SER A N 1
ATOM 1192 C CA . SER A 1 144 ? 20.203 -9.698 -25.711 1.00 87.62 144 SER A CA 1
ATOM 1193 C C . SER A 1 144 ? 19.952 -8.650 -24.620 1.00 87.62 144 SER A C 1
ATOM 1195 O O . SER A 1 144 ? 20.879 -8.139 -23.987 1.00 87.62 144 SER A O 1
ATOM 1197 N N . ILE A 1 145 ? 18.679 -8.320 -24.378 1.00 84.25 145 ILE A N 1
ATOM 1198 C CA . ILE A 1 145 ? 18.296 -7.348 -23.341 1.00 84.25 145 ILE A CA 1
ATOM 1199 C C . ILE A 1 145 ? 18.759 -7.836 -21.964 1.00 84.25 145 ILE A C 1
ATOM 1201 O O . ILE A 1 145 ? 19.280 -7.048 -21.178 1.00 84.25 145 ILE A O 1
ATOM 1205 N N . GLU A 1 146 ? 18.641 -9.134 -21.704 1.00 86.38 146 GLU A N 1
ATOM 1206 C CA . GLU A 1 146 ? 19.095 -9.780 -20.480 1.00 86.38 146 GLU A CA 1
ATOM 1207 C C . GLU A 1 146 ? 20.613 -9.620 -20.286 1.00 86.38 146 GLU A C 1
ATOM 1209 O O . GLU A 1 146 ? 21.060 -9.251 -19.200 1.00 86.38 146 GLU A O 1
ATOM 1214 N N . GLU A 1 147 ? 21.422 -9.818 -21.333 1.00 88.69 147 GLU A N 1
ATOM 1215 C CA . GLU A 1 147 ? 22.879 -9.616 -21.267 1.00 88.69 147 GLU A CA 1
ATOM 1216 C C . GLU A 1 147 ? 23.247 -8.151 -21.012 1.00 88.69 147 GLU A C 1
ATOM 1218 O O . GLU A 1 147 ? 24.123 -7.864 -20.190 1.00 88.69 147 GLU A O 1
ATOM 1223 N N . VAL A 1 148 ? 22.552 -7.213 -21.664 1.00 89.56 148 VAL A N 1
ATOM 1224 C CA . VAL A 1 148 ? 22.732 -5.778 -21.407 1.00 89.56 148 VAL A CA 1
ATOM 1225 C C . VAL A 1 148 ? 22.400 -5.453 -19.950 1.00 89.56 148 VAL A C 1
ATOM 1227 O O . VAL A 1 148 ? 23.191 -4.776 -19.287 1.00 89.56 148 VAL A O 1
ATOM 1230 N N . ASN A 1 149 ? 21.284 -5.961 -19.418 1.00 88.94 149 ASN A N 1
ATOM 1231 C CA . ASN A 1 149 ? 20.895 -5.732 -18.028 1.00 88.94 149 ASN A CA 1
ATOM 1232 C C . ASN A 1 149 ? 21.951 -6.256 -17.050 1.00 88.94 149 ASN A C 1
ATOM 1234 O O . ASN A 1 149 ? 22.368 -5.522 -16.153 1.00 88.94 149 ASN A O 1
ATOM 1238 N N . GLN A 1 150 ? 22.462 -7.473 -17.259 1.00 88.50 150 GLN A N 1
ATOM 1239 C CA . GLN A 1 150 ? 23.507 -8.050 -16.407 1.00 88.50 150 GLN A CA 1
ATOM 1240 C C . GLN A 1 150 ? 24.806 -7.230 -16.430 1.00 88.50 150 GLN A C 1
ATOM 1242 O O . GLN A 1 150 ? 25.404 -6.992 -15.377 1.00 88.50 150 GLN A O 1
ATOM 1247 N N . ILE A 1 151 ? 25.223 -6.725 -17.598 1.00 89.56 151 ILE A N 1
ATOM 1248 C CA . ILE A 1 151 ? 26.394 -5.838 -17.712 1.00 89.56 151 ILE A CA 1
ATOM 1249 C C . ILE A 1 151 ? 26.174 -4.543 -16.923 1.00 89.56 151 ILE A C 1
ATOM 1251 O O . ILE A 1 151 ? 27.063 -4.103 -16.184 1.00 89.56 151 ILE A O 1
ATOM 1255 N N . MET A 1 152 ? 24.994 -3.934 -17.060 1.00 90.06 152 MET A N 1
ATOM 1256 C CA . MET A 1 152 ? 24.649 -2.699 -16.357 1.00 90.06 152 MET A CA 1
ATOM 1257 C C . MET A 1 152 ? 24.617 -2.905 -14.839 1.00 90.06 152 MET A C 1
ATOM 1259 O O . MET A 1 152 ? 25.228 -2.127 -14.102 1.00 90.06 152 MET A O 1
ATOM 1263 N N . LEU A 1 153 ? 23.977 -3.974 -14.361 1.00 87.56 153 LEU A N 1
ATOM 1264 C CA . LEU A 1 153 ? 23.922 -4.312 -12.938 1.00 87.56 153 LEU A CA 1
ATOM 1265 C C . LEU A 1 153 ? 25.314 -4.579 -12.376 1.00 87.56 153 LEU A C 1
ATOM 1267 O O . LEU A 1 153 ? 25.687 -3.977 -11.372 1.00 87.56 153 LEU A O 1
ATOM 1271 N N . HIS A 1 154 ? 26.129 -5.392 -13.050 1.00 86.00 154 HIS A N 1
ATOM 1272 C CA . HIS A 1 154 ? 27.501 -5.649 -12.619 1.00 86.00 154 HIS A CA 1
ATOM 1273 C C . HIS A 1 154 ? 28.315 -4.351 -12.512 1.00 86.00 154 HIS A C 1
ATOM 1275 O O . HIS A 1 154 ? 29.043 -4.139 -11.542 1.00 86.00 154 HIS A O 1
ATOM 1281 N N . ARG A 1 155 ? 28.172 -3.438 -13.478 1.00 85.69 155 ARG A N 1
ATOM 1282 C CA . ARG A 1 155 ? 28.919 -2.174 -13.502 1.00 85.69 155 ARG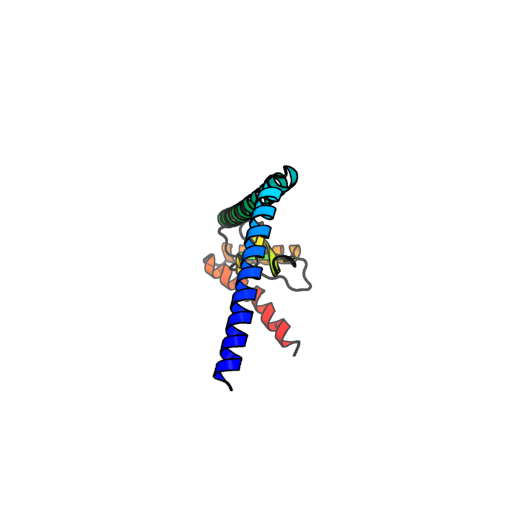 A CA 1
ATOM 1283 C C . ARG A 1 155 ? 28.499 -1.199 -12.399 1.00 85.69 155 ARG A C 1
ATOM 1285 O O . ARG A 1 155 ? 29.366 -0.535 -11.834 1.00 85.69 155 ARG A O 1
ATOM 1292 N N . TYR A 1 156 ? 27.204 -1.109 -12.097 1.00 82.06 156 TYR A N 1
ATOM 1293 C CA . TYR A 1 156 ? 26.651 -0.037 -11.259 1.00 82.06 156 TYR A CA 1
ATOM 1294 C C . TYR A 1 156 ? 26.062 -0.500 -9.912 1.00 82.06 156 TYR A C 1
ATOM 1296 O O . TYR A 1 156 ? 25.786 0.345 -9.067 1.00 82.06 156 TYR A O 1
ATOM 1304 N N . GLN A 1 157 ? 25.907 -1.805 -9.656 1.00 71.50 157 GLN A N 1
ATOM 1305 C CA . GLN A 1 157 ? 25.603 -2.342 -8.316 1.00 71.50 157 GLN A CA 1
ATOM 1306 C C . GLN A 1 157 ? 26.867 -2.745 -7.532 1.00 71.50 157 GLN A C 1
ATOM 1308 O O . GLN A 1 157 ? 26.859 -2.689 -6.301 1.00 71.50 157 GLN A O 1
ATOM 1313 N N . SER A 1 158 ? 27.977 -3.071 -8.214 1.00 50.91 158 SER A N 1
ATOM 1314 C CA . SER A 1 158 ? 29.284 -3.428 -7.610 1.00 50.91 158 SER A CA 1
ATOM 1315 C C . SER A 1 158 ? 29.869 -2.340 -6.684 1.00 50.91 158 SER A C 1
ATOM 1317 O O . SER A 1 158 ? 30.741 -2.595 -5.850 1.00 50.91 158 SER A O 1
ATOM 1319 N N . THR A 1 159 ? 29.367 -1.110 -6.764 1.00 47.75 159 THR A N 1
ATOM 1320 C CA . THR A 1 159 ? 29.756 0.006 -5.893 1.00 47.75 159 THR A CA 1
ATOM 1321 C C . THR A 1 159 ? 29.254 -0.126 -4.449 1.00 47.75 159 THR A C 1
ATOM 1323 O O . THR A 1 159 ? 29.900 0.432 -3.562 1.00 47.75 159 THR A O 1
ATOM 1326 N N . LYS A 1 160 ? 28.211 -0.927 -4.157 1.00 42.84 160 LYS A N 1
ATOM 1327 C CA . LYS A 1 160 ? 27.775 -1.191 -2.765 1.00 42.84 160 LYS A CA 1
ATOM 1328 C C . LYS A 1 160 ? 28.805 -1.974 -1.940 1.00 42.84 160 LYS A C 1
ATOM 1330 O O . LYS A 1 160 ? 28.914 -1.760 -0.734 1.00 42.84 160 LYS A O 1
ATOM 1335 N N . GLU A 1 161 ? 29.583 -2.862 -2.558 1.00 39.09 161 GLU A N 1
ATOM 1336 C CA . GLU A 1 161 ? 30.568 -3.683 -1.833 1.00 39.09 161 GLU A CA 1
ATOM 1337 C C . GLU A 1 161 ? 31.885 -2.936 -1.565 1.00 39.09 161 GLU A C 1
ATOM 1339 O O . GLU A 1 161 ? 32.551 -3.172 -0.552 1.00 39.09 161 GLU A O 1
ATOM 1344 N N . LYS A 1 162 ? 32.245 -1.978 -2.429 1.00 38.41 162 LYS A N 1
ATOM 1345 C CA . LYS A 1 162 ? 33.496 -1.209 -2.302 1.00 38.41 162 LYS A CA 1
ATOM 1346 C C . LYS A 1 162 ? 33.426 -0.065 -1.290 1.00 38.41 162 LYS A C 1
ATOM 1348 O O . LYS A 1 162 ? 34.469 0.349 -0.787 1.00 38.41 162 LYS A O 1
ATOM 1353 N N . GLU A 1 163 ? 32.235 0.438 -0.964 1.00 39.97 163 GLU A N 1
ATOM 1354 C CA . GLU A 1 163 ? 32.075 1.463 0.080 1.00 39.97 163 GLU A CA 1
ATOM 1355 C C . GLU A 1 163 ? 32.017 0.850 1.492 1.00 39.97 163 GLU A C 1
ATOM 1357 O O . GLU A 1 163 ? 32.603 1.406 2.420 1.00 39.97 163 GLU A O 1
ATOM 1362 N N . ASN A 1 164 ? 31.461 -0.357 1.655 1.00 36.56 164 ASN A N 1
ATOM 1363 C CA . ASN A 1 164 ? 31.429 -1.055 2.952 1.00 36.56 164 ASN A CA 1
ATOM 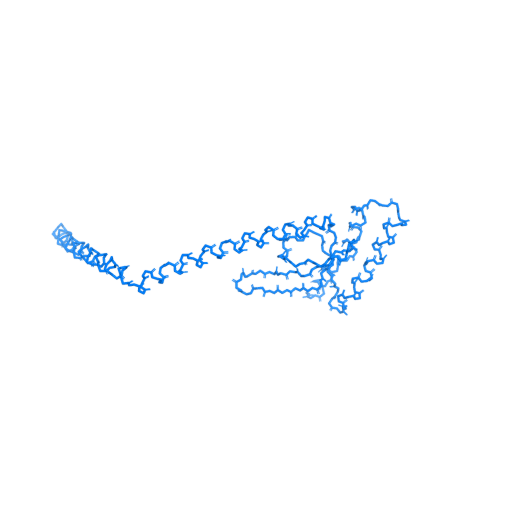1364 C C . ASN A 1 164 ? 32.788 -1.616 3.407 1.00 36.56 164 ASN A C 1
ATOM 1366 O O . ASN A 1 164 ? 32.979 -1.891 4.590 1.00 36.56 164 ASN A O 1
ATOM 1370 N N . THR A 1 165 ? 33.751 -1.776 2.497 1.00 32.62 165 THR A N 1
ATOM 1371 C CA . THR A 1 165 ? 35.107 -2.252 2.825 1.00 32.62 165 THR A CA 1
ATOM 1372 C C . THR A 1 165 ? 36.076 -1.136 3.215 1.00 32.62 165 THR A C 1
ATOM 1374 O O . THR A 1 165 ? 37.154 -1.434 3.717 1.00 32.62 165 THR A O 1
ATOM 1377 N N . LYS A 1 166 ? 35.704 0.142 3.050 1.00 34.25 166 LYS A N 1
ATOM 1378 C CA . LYS A 1 166 ? 36.514 1.290 3.505 1.00 34.25 166 LYS A CA 1
ATOM 1379 C C . LYS A 1 166 ? 36.104 1.849 4.872 1.00 34.25 166 LYS A C 1
ATOM 1381 O O . LYS A 1 166 ? 36.750 2.773 5.353 1.00 34.25 166 LYS A O 1
ATOM 1386 N N . ALA A 1 167 ? 35.056 1.301 5.487 1.00 37.41 167 ALA A N 1
ATOM 1387 C CA . ALA A 1 167 ? 34.543 1.722 6.792 1.00 37.41 167 ALA A CA 1
ATOM 1388 C C . ALA A 1 167 ? 34.813 0.700 7.920 1.00 37.41 167 ALA A C 1
ATOM 1390 O O . ALA A 1 167 ? 34.111 0.707 8.931 1.00 37.41 167 ALA A O 1
ATOM 1391 N N . ARG A 1 168 ? 35.804 -0.186 7.752 1.00 33.12 168 ARG A N 1
ATOM 1392 C CA . ARG A 1 168 ? 36.295 -1.091 8.801 1.00 33.12 168 ARG A CA 1
ATOM 1393 C C . ARG A 1 168 ? 37.757 -0.832 9.112 1.00 33.12 168 ARG A C 1
ATOM 1395 O O . ARG A 1 168 ? 38.523 -0.651 8.142 1.00 33.12 168 ARG A O 1
#